Protein AF-N8RHW6-F1 (afdb_monomer_lite)

Structure (mmCIF, N/CA/C/O backbone):
data_AF-N8RHW6-F1
#
_entry.id   AF-N8RHW6-F1
#
loop_
_atom_site.group_PDB
_atom_site.id
_atom_site.type_symbol
_atom_site.label_atom_id
_atom_site.label_alt_id
_atom_site.label_comp_id
_atom_site.label_asym_id
_atom_site.label_entity_id
_atom_site.label_seq_id
_atom_site.pdbx_PDB_ins_code
_atom_site.Cartn_x
_atom_site.Cartn_y
_atom_site.Cartn_z
_atom_site.occupancy
_atom_site.B_iso_or_equiv
_atom_site.auth_seq_id
_atom_site.auth_comp_id
_atom_site.auth_asym_id
_atom_site.auth_atom_id
_atom_site.pdbx_PDB_model_num
ATOM 1 N N . MET A 1 1 ? 11.467 20.095 3.506 1.00 37.41 1 MET A N 1
ATOM 2 C CA . MET A 1 1 ? 11.160 18.838 2.801 1.00 37.41 1 MET A CA 1
ATOM 3 C C . MET A 1 1 ? 9.801 18.410 3.311 1.00 37.41 1 MET A C 1
ATOM 5 O O . MET A 1 1 ? 9.697 17.996 4.456 1.00 37.41 1 MET A O 1
ATOM 9 N N . THR A 1 2 ? 8.758 18.712 2.550 1.00 39.75 2 THR A N 1
ATOM 10 C CA . THR A 1 2 ? 7.367 18.522 2.972 1.00 39.75 2 THR A CA 1
ATOM 11 C C . THR A 1 2 ? 6.931 17.167 2.431 1.00 39.75 2 THR A C 1
ATOM 13 O O . THR A 1 2 ? 7.029 16.939 1.231 1.00 39.75 2 THR A O 1
ATOM 16 N N . GLN A 1 3 ? 6.561 16.238 3.309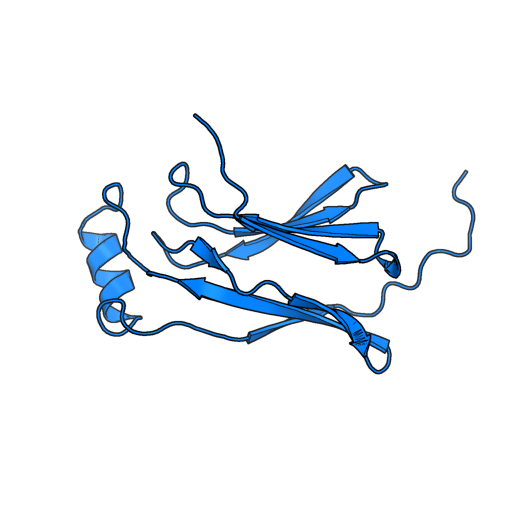 1.00 46.88 3 GLN A N 1
ATOM 17 C CA . GLN A 1 3 ? 5.833 15.037 2.909 1.00 46.88 3 GLN A CA 1
ATOM 18 C C . GLN A 1 3 ? 4.400 15.489 2.614 1.00 46.88 3 GLN A C 1
ATOM 20 O O . GLN A 1 3 ? 3.793 16.133 3.473 1.00 46.88 3 GLN A O 1
ATOM 25 N N . PHE A 1 4 ? 3.900 15.246 1.405 1.00 52.03 4 PHE A N 1
ATOM 26 C CA . PHE A 1 4 ? 2.519 15.557 1.054 1.00 52.03 4 PHE A CA 1
ATOM 27 C C . PHE A 1 4 ? 1.673 14.284 1.214 1.00 52.03 4 PHE A C 1
ATOM 29 O O . PHE A 1 4 ? 2.103 13.172 0.909 1.00 52.03 4 PHE A O 1
ATOM 36 N N . PHE A 1 5 ? 0.499 14.440 1.821 1.00 59.16 5 PHE A N 1
ATOM 37 C CA . PHE A 1 5 ? -0.501 13.388 1.967 1.00 59.16 5 PHE A CA 1
ATOM 38 C C . PHE A 1 5 ? -1.721 13.857 1.186 1.00 59.16 5 PHE A C 1
ATOM 40 O O . PHE A 1 5 ? -2.393 14.800 1.604 1.00 59.16 5 PHE A O 1
ATOM 47 N N . GLU A 1 6 ? -1.968 13.242 0.038 1.00 65.00 6 GLU A N 1
ATOM 48 C CA . GLU A 1 6 ? -3.011 13.693 -0.890 1.00 65.00 6 GLU A CA 1
ATOM 49 C C . GLU A 1 6 ? -4.360 13.020 -0.583 1.00 65.00 6 GLU A C 1
ATOM 51 O O . GLU A 1 6 ? -5.418 13.617 -0.775 1.00 65.00 6 GLU A O 1
ATOM 56 N N . HIS A 1 7 ? -4.340 11.800 -0.028 1.00 79.88 7 HIS A N 1
ATOM 57 C CA . HIS A 1 7 ? -5.542 10.993 0.181 1.00 79.88 7 HIS A CA 1
ATOM 58 C C . HIS A 1 7 ? -5.703 10.540 1.632 1.00 79.88 7 HIS A C 1
ATOM 60 O O . HIS A 1 7 ? -4.840 9.859 2.183 1.00 79.88 7 HIS A O 1
ATOM 66 N N . TYR A 1 8 ? -6.844 10.856 2.245 1.00 87.69 8 TYR A N 1
ATOM 67 C CA . TYR A 1 8 ? -7.163 10.468 3.619 1.00 87.69 8 TYR A CA 1
ATOM 68 C C . TYR A 1 8 ? -8.619 10.033 3.766 1.00 87.69 8 TYR A C 1
ATOM 70 O O . TYR A 1 8 ? -9.522 10.628 3.182 1.00 87.69 8 TYR A O 1
ATOM 78 N N . GLN A 1 9 ? -8.843 8.996 4.572 1.00 88.31 9 GLN A N 1
ATOM 79 C CA . GLN A 1 9 ? -10.175 8.519 4.944 1.00 88.31 9 GLN A CA 1
ATOM 80 C C . GLN A 1 9 ? -10.185 8.121 6.413 1.00 88.31 9 GLN A C 1
ATOM 82 O O . GLN A 1 9 ? -9.288 7.414 6.867 1.00 88.31 9 GLN A O 1
ATOM 87 N N . PHE A 1 10 ? -11.195 8.560 7.158 1.00 89.50 10 PHE A N 1
ATOM 88 C CA . PHE A 1 10 ? -11.309 8.256 8.580 1.00 89.50 10 PHE A CA 1
ATOM 89 C C . PHE A 1 10 ? -12.449 7.273 8.841 1.00 89.50 10 PHE A C 1
ATOM 91 O O . PHE A 1 10 ? -13.576 7.520 8.420 1.00 89.50 10 PHE A O 1
ATOM 98 N N . SER A 1 11 ? -12.166 6.188 9.565 1.00 87.31 11 SER A N 1
ATOM 99 C CA . SER A 1 11 ? -13.202 5.312 10.122 1.00 87.31 11 SER A CA 1
ATOM 100 C C . SER A 1 11 ? -13.393 5.631 11.599 1.00 87.31 11 SER A C 1
ATOM 102 O O . SER A 1 11 ? -12.491 5.424 12.418 1.00 87.31 11 SER A O 1
ATOM 104 N N . GLU A 1 12 ? -14.593 6.099 11.940 1.00 85.12 12 GLU A N 1
ATOM 105 C CA . GLU A 1 12 ? -15.003 6.325 13.327 1.00 85.12 12 GLU A CA 1
ATOM 106 C C . GLU A 1 12 ? -15.043 5.016 14.120 1.00 85.12 12 GLU A C 1
ATOM 108 O O . GLU A 1 12 ? -14.606 4.979 15.267 1.00 85.12 12 GLU A O 1
ATOM 113 N N . THR A 1 13 ? -15.499 3.919 13.509 1.00 83.56 13 THR A N 1
ATOM 114 C CA . THR A 1 13 ? -15.584 2.614 14.178 1.00 83.56 13 THR A CA 1
ATOM 115 C C . THR A 1 13 ? -14.209 2.066 14.549 1.00 83.56 13 THR A C 1
ATOM 117 O O . THR A 1 13 ? -14.029 1.567 15.658 1.00 83.56 13 THR A O 1
ATOM 120 N N . LEU A 1 14 ? -13.228 2.182 13.651 1.00 85.12 14 LEU A N 1
ATOM 121 C CA . LEU A 1 14 ? -11.866 1.698 13.902 1.00 85.12 14 LEU A CA 1
ATOM 122 C C . LEU A 1 14 ? -10.988 2.713 14.638 1.00 85.12 14 LEU A C 1
ATOM 124 O O . LEU A 1 14 ? -9.884 2.364 15.058 1.00 85.12 14 LEU A O 1
ATOM 128 N N . ARG A 1 15 ? -11.446 3.967 14.758 1.00 90.12 15 ARG A N 1
ATOM 129 C CA . ARG A 1 15 ? -10.646 5.101 15.247 1.00 90.12 15 ARG A CA 1
ATOM 130 C C . ARG A 1 15 ? -9.334 5.229 14.468 1.00 90.12 15 ARG A C 1
ATOM 132 O O . ARG A 1 15 ? -8.282 5.534 15.033 1.00 90.12 15 ARG A O 1
ATOM 139 N N . THR A 1 16 ? -9.406 4.990 13.160 1.00 90.69 16 THR A N 1
ATOM 140 C CA . THR A 1 16 ? -8.239 4.875 12.280 1.00 90.69 16 THR A CA 1
ATOM 141 C C . THR A 1 16 ? -8.359 5.825 11.101 1.00 90.69 16 THR A C 1
ATOM 143 O O . THR A 1 16 ? -9.354 5.82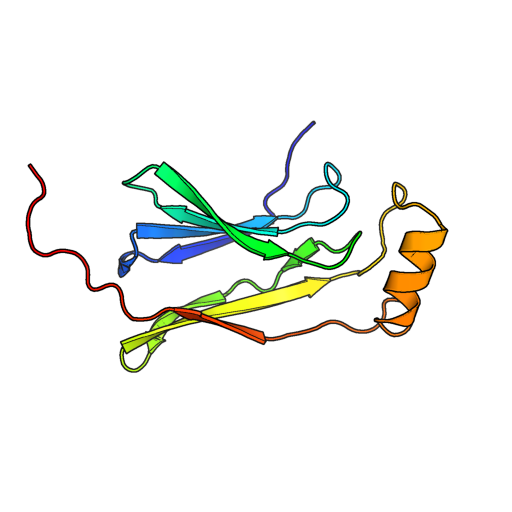7 10.376 1.00 90.69 16 THR A O 1
ATOM 146 N N . LEU A 1 17 ? -7.312 6.621 10.911 1.00 93.38 17 LEU A N 1
ATOM 147 C CA . LEU A 1 17 ? -7.081 7.447 9.740 1.00 93.38 17 LEU A CA 1
ATOM 148 C C . LEU A 1 17 ? -6.239 6.657 8.739 1.00 93.38 17 LEU A C 1
ATOM 150 O O . LEU A 1 17 ? -5.078 6.348 9.003 1.00 93.38 17 LEU A O 1
ATOM 154 N N . PHE A 1 18 ? -6.815 6.342 7.590 1.00 93.00 18 PHE A N 1
ATOM 155 C CA . PHE A 1 18 ? -6.086 5.796 6.455 1.00 93.00 18 PHE A CA 1
ATOM 156 C C . PHE A 1 18 ? -5.462 6.934 5.654 1.00 93.00 18 PHE A C 1
ATOM 158 O O . PHE A 1 18 ? -6.119 7.952 5.431 1.00 93.00 18 PHE A O 1
ATOM 165 N N . ILE A 1 19 ? -4.207 6.767 5.239 1.00 93.56 19 ILE A N 1
ATOM 166 C CA . ILE A 1 19 ? -3.405 7.832 4.624 1.00 93.56 19 ILE A CA 1
ATOM 167 C C . ILE A 1 19 ? -2.663 7.277 3.408 1.00 93.56 19 ILE A C 1
ATOM 169 O O . ILE A 1 19 ? -1.759 6.450 3.554 1.00 93.56 19 ILE A O 1
ATOM 173 N N . GLY A 1 20 ? -3.045 7.726 2.215 1.00 92.81 20 GLY A N 1
ATOM 174 C CA . GLY A 1 20 ? -2.312 7.504 0.973 1.00 92.81 20 GLY A CA 1
ATOM 175 C C . GLY A 1 20 ? -1.177 8.514 0.848 1.00 92.81 20 GLY A C 1
ATOM 176 O O . GLY A 1 20 ? -1.399 9.725 0.905 1.00 92.81 20 GLY A O 1
ATOM 177 N N . GLU A 1 21 ? 0.046 8.009 0.730 1.00 91.44 21 GLU A N 1
ATOM 178 C CA . GLU A 1 21 ? 1.236 8.835 0.568 1.00 91.44 21 GLU A CA 1
ATOM 179 C C . GLU A 1 21 ? 1.459 9.211 -0.902 1.00 91.44 21 GLU A C 1
ATOM 181 O O . GLU A 1 21 ? 1.435 8.345 -1.783 1.00 91.44 21 GLU A O 1
ATOM 186 N N . ASP A 1 22 ? 1.743 10.492 -1.126 1.00 88.25 22 ASP A N 1
ATOM 187 C CA . ASP A 1 22 ? 2.340 11.012 -2.351 1.00 88.25 22 ASP A CA 1
ATOM 188 C C . ASP A 1 22 ? 3.539 11.885 -1.962 1.00 88.25 22 ASP A C 1
ATOM 190 O O . ASP A 1 22 ? 3.439 13.080 -1.669 1.00 88.25 22 ASP A O 1
ATOM 194 N N . SER A 1 23 ? 4.703 11.251 -1.844 1.00 81.00 23 SER A N 1
ATOM 195 C CA . SER A 1 23 ? 5.940 11.961 -1.564 1.00 81.00 23 SER A CA 1
ATOM 196 C C . SER A 1 23 ? 7.081 11.505 -2.466 1.00 81.00 23 SER A C 1
ATOM 198 O O . SER A 1 23 ? 7.191 10.345 -2.858 1.00 81.00 23 SER A O 1
ATOM 200 N N . GLY A 1 24 ? 7.987 12.441 -2.757 1.00 77.00 24 GLY A N 1
ATOM 201 C CA . GLY A 1 24 ? 9.252 12.169 -3.445 1.00 77.00 24 GLY A CA 1
ATOM 202 C C . GLY A 1 24 ? 10.405 11.800 -2.504 1.00 77.00 24 GLY A C 1
ATOM 203 O O . GLY A 1 24 ? 11.554 11.760 -2.941 1.00 77.00 24 GLY A O 1
ATOM 204 N N . ASN A 1 25 ? 10.136 11.585 -1.210 1.00 78.31 25 ASN A N 1
ATOM 205 C CA . ASN A 1 25 ? 11.179 11.355 -0.199 1.00 78.31 25 ASN A CA 1
ATOM 206 C C . ASN A 1 25 ? 11.652 9.896 -0.150 1.00 78.31 25 ASN A C 1
ATOM 208 O O . ASN A 1 25 ? 12.709 9.607 0.413 1.00 78.31 25 ASN A O 1
ATOM 212 N N . HIS A 1 26 ? 10.877 8.981 -0.729 1.00 84.31 26 HIS A N 1
ATOM 213 C CA . HIS A 1 26 ? 11.128 7.547 -0.723 1.00 84.31 26 HIS A CA 1
ATOM 214 C C . HIS A 1 26 ? 11.129 6.984 -2.148 1.00 84.31 26 HIS A C 1
ATOM 216 O O . HIS A 1 26 ? 10.591 7.578 -3.078 1.00 84.31 26 HIS A O 1
ATOM 222 N N . THR A 1 27 ? 11.727 5.802 -2.322 1.00 90.50 27 THR A N 1
ATOM 223 C CA . THR A 1 27 ? 11.736 5.082 -3.608 1.00 90.50 27 THR A CA 1
ATOM 224 C C . THR A 1 27 ? 10.325 4.701 -4.065 1.00 90.50 27 THR A C 1
ATOM 226 O O . THR A 1 27 ? 10.060 4.623 -5.264 1.00 90.50 27 THR A O 1
ATOM 229 N N . ASN A 1 28 ? 9.424 4.442 -3.121 1.00 90.94 28 ASN A N 1
ATOM 230 C CA . ASN A 1 28 ? 8.029 4.095 -3.343 1.00 90.94 28 ASN A CA 1
ATOM 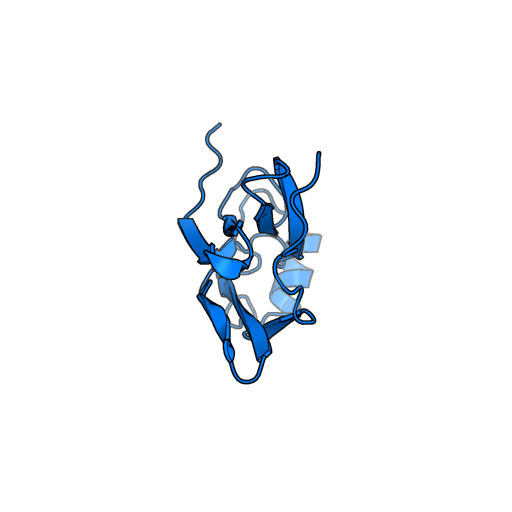231 C C . ASN A 1 28 ? 7.156 4.657 -2.217 1.00 90.94 28 ASN A C 1
ATOM 233 O O . ASN A 1 28 ? 7.644 4.876 -1.108 1.00 90.94 28 ASN A O 1
ATOM 237 N N . ASN A 1 29 ? 5.872 4.847 -2.503 1.00 92.81 29 ASN A N 1
ATOM 238 C CA . ASN A 1 29 ? 4.899 5.355 -1.542 1.00 92.81 29 ASN A CA 1
ATOM 239 C C . ASN A 1 29 ? 4.086 4.233 -0.892 1.00 92.81 29 ASN A C 1
ATOM 241 O O . ASN A 1 29 ? 4.061 3.087 -1.365 1.00 92.81 29 ASN A O 1
ATOM 245 N N . PHE A 1 30 ? 3.390 4.571 0.188 1.00 93.44 30 PHE A N 1
ATOM 246 C CA . PHE A 1 30 ? 2.683 3.612 1.025 1.00 93.44 30 PHE A CA 1
ATOM 247 C C . PHE A 1 30 ? 1.231 4.022 1.290 1.00 93.44 30 PHE A C 1
ATOM 249 O O . PHE A 1 30 ? 0.848 5.184 1.158 1.00 93.44 30 PHE A O 1
ATOM 256 N N . LEU A 1 31 ? 0.422 3.041 1.690 1.00 93.44 31 LEU A N 1
ATOM 257 C CA . LEU A 1 31 ? -0.831 3.286 2.398 1.00 93.44 31 LEU A CA 1
ATOM 258 C C . LEU A 1 31 ? -0.603 2.990 3.878 1.00 93.44 31 LEU A C 1
ATOM 260 O O . LEU A 1 31 ? -0.132 1.902 4.236 1.00 93.44 31 LEU A O 1
ATOM 264 N N . TRP A 1 32 ? -0.962 3.949 4.717 1.00 93.94 32 TRP A N 1
ATOM 265 C CA . TRP A 1 32 ? -0.811 3.877 6.161 1.00 93.94 32 TRP A CA 1
ATOM 266 C C . TRP A 1 32 ? -2.168 3.784 6.854 1.00 93.94 32 TRP A C 1
ATOM 268 O O . TRP A 1 32 ? -3.157 4.335 6.374 1.00 93.94 32 TRP A O 1
ATOM 278 N N . ALA A 1 33 ? -2.195 3.118 8.003 1.00 93.38 33 ALA A N 1
ATOM 279 C CA . ALA A 1 33 ? -3.298 3.102 8.949 1.00 93.38 33 ALA A CA 1
ATOM 280 C C . ALA A 1 33 ? -2.805 3.705 10.268 1.00 93.38 33 ALA A C 1
ATOM 282 O O . ALA A 1 33 ? -1.942 3.140 10.938 1.00 93.38 33 ALA A O 1
ATOM 283 N N . TYR A 1 34 ? -3.325 4.877 10.619 1.00 94.44 34 TYR A N 1
ATOM 284 C CA . TYR A 1 34 ? -2.981 5.587 11.841 1.00 94.44 34 TYR A CA 1
ATOM 285 C C . TYR A 1 34 ? -4.130 5.521 12.842 1.00 94.44 34 TYR A C 1
ATOM 287 O O . TYR A 1 34 ? -5.169 6.153 12.639 1.00 94.44 34 TYR A O 1
ATOM 295 N N . ASN A 1 35 ? -3.958 4.790 13.940 1.00 93.50 35 ASN A N 1
ATOM 296 C CA . ASN A 1 35 ? -4.967 4.744 14.990 1.00 93.50 35 ASN A CA 1
ATOM 297 C C . ASN A 1 35 ? -4.836 5.976 15.901 1.00 93.50 35 ASN A C 1
ATOM 299 O O . ASN A 1 35 ? -3.818 6.180 16.567 1.00 93.50 35 ASN A O 1
ATOM 303 N N . VAL A 1 36 ? -5.873 6.815 15.952 1.00 93.56 36 VAL A N 1
ATOM 304 C CA . VAL A 1 36 ? -5.789 8.131 16.609 1.00 93.56 36 VAL A CA 1
ATOM 305 C C . VAL A 1 36 ? -5.782 8.051 18.135 1.00 93.56 36 VAL A C 1
ATOM 307 O O . VAL A 1 36 ? -5.401 9.028 18.783 1.00 93.56 36 VAL A O 1
ATOM 310 N N . GLU A 1 37 ? -6.179 6.919 18.714 1.00 91.00 37 GLU A N 1
ATOM 311 C CA . GLU A 1 37 ? -6.214 6.705 20.164 1.00 91.00 37 GLU A CA 1
ATOM 312 C C . GLU A 1 37 ? -4.887 6.147 20.666 1.00 91.00 37 GLU A C 1
ATOM 314 O O . GLU A 1 37 ? -4.224 6.767 21.495 1.00 91.00 37 GLU A O 1
ATOM 319 N N . THR A 1 38 ? -4.467 5.014 20.105 1.00 93.69 38 THR A N 1
ATOM 320 C CA . THR A 1 38 ? -3.212 4.337 20.465 1.00 93.69 38 THR A CA 1
ATOM 321 C C . THR A 1 38 ? -1.977 5.024 19.894 1.00 93.69 38 THR A C 1
ATOM 323 O O . THR A 1 38 ? -0.869 4.766 20.359 1.00 93.69 38 THR A O 1
ATOM 326 N N . LYS A 1 39 ? -2.158 5.907 18.903 1.00 93.69 39 LYS A N 1
ATOM 327 C CA . LYS A 1 39 ? -1.088 6.576 18.153 1.00 93.69 39 LYS A CA 1
ATOM 328 C C . LYS A 1 39 ? -0.213 5.609 17.344 1.00 93.69 39 LYS A C 1
ATOM 330 O O . LYS A 1 39 ? 0.887 5.998 16.953 1.00 93.69 39 LYS A O 1
ATOM 335 N N . SER A 1 40 ? -0.679 4.383 17.075 1.00 94.38 40 SER A N 1
ATOM 336 C CA . SER A 1 40 ? 0.033 3.445 16.200 1.00 94.38 40 SER A CA 1
ATOM 337 C C . SER A 1 40 ? -0.045 3.896 14.742 1.00 94.38 40 SER A C 1
ATOM 339 O O . SER A 1 40 ? -1.068 4.422 14.301 1.00 94.38 40 SER A O 1
ATOM 341 N N . LEU A 1 41 ? 1.048 3.706 14.004 1.00 95.00 41 LEU A N 1
ATOM 342 C CA . LEU A 1 41 ? 1.134 3.964 12.570 1.00 95.00 41 LEU A CA 1
ATOM 343 C C . LEU A 1 41 ? 1.620 2.692 11.882 1.00 95.00 41 LEU A C 1
ATOM 345 O O . LEU A 1 41 ? 2.796 2.339 11.974 1.00 95.00 41 LEU A O 1
ATOM 349 N N . ASP A 1 42 ? 0.710 2.031 11.181 1.00 93.75 42 ASP A N 1
ATOM 350 C CA . ASP A 1 42 ? 0.956 0.744 10.550 1.00 93.75 42 ASP A CA 1
ATOM 351 C C . ASP A 1 42 ? 0.945 0.890 9.028 1.00 93.75 42 ASP A C 1
ATOM 353 O O . ASP A 1 42 ? 0.053 1.504 8.439 1.00 93.75 42 ASP A O 1
ATOM 357 N N . ARG A 1 43 ? 1.951 0.321 8.363 1.00 93.75 43 ARG A N 1
ATOM 358 C CA . ARG A 1 43 ? 1.989 0.257 6.899 1.00 93.75 43 ARG A CA 1
ATOM 359 C C . ARG A 1 43 ? 1.150 -0.919 6.423 1.00 93.75 43 ARG A C 1
ATOM 361 O O . ARG A 1 43 ? 1.478 -2.058 6.749 1.00 93.75 43 ARG A O 1
ATOM 368 N N . ILE A 1 44 ? 0.150 -0.657 5.585 1.00 92.62 44 ILE A N 1
ATOM 369 C CA . ILE A 1 44 ? -0.781 -1.689 5.100 1.00 92.62 44 ILE A CA 1
ATOM 370 C C . ILE A 1 44 ? -0.655 -1.984 3.599 1.00 92.62 44 ILE A C 1
ATOM 372 O O . ILE A 1 44 ? -1.059 -3.056 3.158 1.00 92.62 44 ILE A O 1
ATOM 376 N N . LEU A 1 45 ? -0.047 -1.087 2.812 1.00 93.19 45 LEU A N 1
ATOM 377 C CA . LEU A 1 45 ? 0.255 -1.320 1.393 1.00 93.19 45 LEU A CA 1
ATOM 378 C C . LEU A 1 45 ? 1.563 -0.641 0.990 1.00 93.19 45 LEU A C 1
ATOM 380 O O . LEU A 1 45 ? 1.904 0.424 1.501 1.00 93.19 45 LEU A O 1
ATOM 384 N N . SER A 1 46 ? 2.283 -1.250 0.047 1.00 93.50 46 SER A N 1
ATOM 385 C CA . SER A 1 46 ? 3.425 -0.637 -0.639 1.00 93.50 46 SER A CA 1
ATOM 386 C C . SER A 1 46 ? 3.153 -0.559 -2.133 1.00 93.50 46 SER A C 1
ATOM 388 O O . SER A 1 46 ? 2.811 -1.565 -2.753 1.00 93.50 46 SER A O 1
ATOM 390 N N . THR A 1 47 ? 3.304 0.634 -2.700 1.00 94.06 47 THR A N 1
ATOM 391 C CA . THR A 1 47 ? 3.161 0.864 -4.142 1.00 94.06 47 THR A CA 1
ATOM 392 C C . THR A 1 47 ? 4.453 0.490 -4.884 1.00 94.06 47 THR A C 1
ATOM 394 O O . THR A 1 47 ? 5.506 0.324 -4.248 1.00 94.06 47 THR A O 1
ATOM 397 N N . PRO A 1 48 ? 4.408 0.330 -6.220 1.00 94.50 48 PRO A N 1
ATOM 398 C CA . PRO A 1 48 ? 5.611 0.216 -7.042 1.00 94.50 48 PRO A CA 1
ATOM 399 C C . PRO A 1 48 ? 6.532 1.433 -6.901 1.00 94.50 48 PRO A C 1
ATOM 401 O O . PRO A 1 48 ? 6.106 2.521 -6.526 1.00 94.50 48 PRO A O 1
ATOM 404 N N . ALA A 1 49 ? 7.809 1.270 -7.245 1.00 94.75 49 ALA A N 1
ATOM 405 C CA . ALA A 1 49 ? 8.753 2.382 -7.190 1.00 94.75 49 ALA A CA 1
ATOM 406 C C . ALA A 1 49 ? 8.345 3.530 -8.132 1.00 94.75 49 ALA A C 1
ATOM 408 O O . ALA A 1 49 ? 7.948 3.288 -9.273 1.00 94.75 49 ALA A O 1
ATOM 409 N N . GLY A 1 50 ? 8.440 4.771 -7.648 1.00 92.12 50 GLY A N 1
ATOM 410 C CA . GLY A 1 50 ? 8.006 5.984 -8.355 1.00 92.12 50 GLY A CA 1
ATOM 411 C C . GLY A 1 50 ? 6.494 6.136 -8.533 1.00 92.12 50 GLY A C 1
ATOM 412 O O . GLY A 1 50 ? 6.078 7.053 -9.227 1.00 92.12 50 GLY A O 1
ATOM 413 N N . ALA A 1 51 ? 5.685 5.248 -7.952 1.00 92.38 51 ALA A N 1
ATOM 414 C CA . ALA A 1 51 ? 4.239 5.417 -7.885 1.00 92.38 51 ALA A CA 1
ATOM 415 C C . ALA A 1 51 ? 3.838 6.157 -6.600 1.00 92.38 51 ALA A C 1
ATOM 417 O O . ALA A 1 51 ? 4.567 6.118 -5.604 1.00 92.38 51 ALA A O 1
ATOM 418 N N . GLU A 1 52 ? 2.656 6.763 -6.597 1.00 89.50 52 GLU A N 1
ATOM 419 C CA . GLU A 1 52 ? 1.977 7.253 -5.388 1.00 89.50 52 GLU A CA 1
ATOM 420 C C . GLU A 1 52 ? 0.777 6.363 -5.030 1.00 89.50 52 GLU A C 1
ATOM 422 O O . GLU A 1 52 ? 0.247 5.638 -5.880 1.00 89.50 52 GLU A O 1
ATOM 427 N N . SER A 1 53 ? 0.341 6.418 -3.771 1.00 90.69 53 SER A N 1
ATOM 428 C CA . SER A 1 53 ? -0.868 5.730 -3.308 1.00 90.69 53 SER A CA 1
ATOM 429 C C . SER A 1 53 ? -2.095 6.622 -3.510 1.00 90.69 53 SER A C 1
ATOM 431 O O . SER A 1 53 ? -2.156 7.729 -2.977 1.00 90.69 53 SER A O 1
ATOM 433 N N . THR A 1 54 ? -3.091 6.138 -4.253 1.00 87.81 54 THR A N 1
ATOM 434 C CA . THR A 1 54 ? -4.288 6.906 -4.631 1.00 87.81 54 THR A CA 1
ATOM 435 C C . THR A 1 54 ? -5.571 6.065 -4.544 1.00 87.81 54 THR A C 1
ATOM 437 O O . THR A 1 54 ? -5.547 4.898 -4.131 1.00 87.81 54 THR A O 1
ATOM 440 N N . GLY A 1 55 ? -6.708 6.698 -4.855 1.00 82.88 55 GLY A N 1
ATOM 441 C CA . GLY A 1 55 ? -8.056 6.112 -4.860 1.00 82.88 55 GLY A CA 1
ATOM 442 C C . GLY A 1 55 ? -8.441 5.429 -3.553 1.00 82.88 55 GLY A C 1
ATOM 443 O O . GLY A 1 55 ? -9.123 4.403 -3.547 1.00 82.88 55 GLY A O 1
ATOM 444 N N . LEU A 1 56 ? -7.992 6.013 -2.442 1.00 89.06 56 LEU A N 1
ATOM 445 C CA . LEU A 1 56 ? -8.300 5.546 -1.103 1.00 89.06 56 LEU A CA 1
ATOM 446 C C . LEU A 1 56 ? -9.797 5.690 -0.810 1.00 89.06 56 LEU A C 1
ATOM 448 O O . LEU A 1 56 ? -10.334 6.798 -0.731 1.00 89.06 56 LEU A O 1
ATOM 452 N N . HIS A 1 57 ? -10.451 4.561 -0.563 1.00 86.44 57 HIS A N 1
ATOM 453 C CA . HIS A 1 57 ? -11.817 4.524 -0.060 1.00 86.44 57 HIS A CA 1
ATOM 454 C C . HIS A 1 57 ? -11.929 3.422 0.988 1.00 86.44 57 HIS A C 1
ATOM 456 O O . HIS A 1 57 ? -11.772 2.247 0.675 1.00 86.44 57 HIS A O 1
ATOM 462 N N . ALA A 1 58 ? -12.189 3.801 2.234 1.00 84.12 58 ALA A N 1
ATOM 463 C CA . ALA A 1 58 ? -12.462 2.856 3.304 1.00 84.12 58 ALA A CA 1
ATOM 464 C C . ALA A 1 58 ? -13.969 2.822 3.567 1.00 84.12 58 ALA A C 1
ATOM 466 O O . ALA A 1 58 ? -14.567 3.866 3.819 1.00 84.12 58 ALA A O 1
ATOM 467 N N . VAL A 1 59 ? -14.565 1.634 3.501 1.00 81.44 59 VAL A N 1
ATOM 468 C CA . VAL A 1 59 ? -15.955 1.398 3.899 1.00 81.44 59 VAL A CA 1
ATOM 469 C C . VAL A 1 59 ? -15.944 0.388 5.033 1.00 81.44 59 VAL A C 1
ATOM 471 O O . VAL A 1 59 ? -15.427 -0.725 4.887 1.00 81.44 59 VAL A O 1
ATOM 474 N N . ASP A 1 60 ? -16.496 0.784 6.171 1.00 77.31 60 ASP A N 1
ATOM 475 C CA . ASP A 1 60 ? -16.668 -0.069 7.334 1.00 77.31 60 ASP A CA 1
ATOM 476 C C . ASP A 1 60 ? -18.041 -0.759 7.340 1.00 77.31 60 ASP A C 1
ATOM 478 O O . ASP A 1 60 ? -19.011 -0.331 6.716 1.00 77.31 60 ASP A O 1
ATOM 482 N N . SER A 1 61 ? -18.115 -1.875 8.066 1.00 74.44 61 SER A N 1
ATOM 483 C CA . SER A 1 61 ? -19.359 -2.584 8.395 1.00 74.44 61 SER A CA 1
ATOM 484 C C . SER A 1 61 ? -20.168 -3.144 7.214 1.00 74.44 61 SER A C 1
ATOM 486 O O . SER A 1 61 ? -21.349 -3.464 7.375 1.00 74.44 61 SER A O 1
ATOM 488 N N . VAL A 1 62 ? -19.553 -3.371 6.049 1.00 75.94 62 VAL A N 1
ATOM 489 C CA . VAL A 1 62 ? -20.219 -4.078 4.942 1.00 75.94 62 VAL A CA 1
ATOM 490 C C . VAL A 1 62 ? -20.281 -5.563 5.287 1.00 75.94 62 VAL A C 1
ATOM 492 O O . VAL A 1 62 ? -19.285 -6.275 5.197 1.00 75.94 62 VAL A O 1
ATOM 495 N N . ASN A 1 63 ? -21.452 -6.032 5.730 1.00 79.12 63 ASN A N 1
ATOM 496 C CA . ASN A 1 63 ? -21.658 -7.399 6.230 1.00 79.12 63 ASN A CA 1
ATOM 497 C C . ASN A 1 63 ? -20.664 -7.805 7.337 1.00 79.12 63 ASN A C 1
ATOM 499 O O . ASN A 1 63 ? -20.239 -8.956 7.405 1.00 79.12 63 ASN A O 1
ATOM 503 N N . GLY A 1 64 ? -20.278 -6.854 8.193 1.00 74.31 64 GLY A N 1
ATOM 504 C CA . GLY A 1 64 ? -19.305 -7.085 9.264 1.00 74.31 64 GLY A CA 1
ATOM 505 C C . GLY A 1 64 ? -17.840 -7.061 8.820 1.00 74.31 64 GLY A C 1
ATOM 506 O O . GLY A 1 64 ? -16.981 -7.399 9.620 1.00 74.31 64 GLY A O 1
ATOM 507 N N . TRP A 1 65 ? -17.536 -6.645 7.590 1.00 78.19 65 TRP A N 1
ATOM 508 C CA . TRP A 1 65 ? -16.167 -6.511 7.089 1.00 78.19 65 TRP A CA 1
ATOM 509 C C . TRP A 1 65 ? -15.800 -5.053 6.838 1.00 78.19 65 TRP A C 1
ATOM 511 O O . TRP A 1 65 ? -16.655 -4.224 6.512 1.00 78.19 65 TRP A O 1
ATOM 521 N N . THR A 1 66 ? -14.509 -4.753 6.974 1.00 83.19 66 THR A N 1
ATOM 522 C CA . THR A 1 66 ? -13.937 -3.481 6.525 1.00 83.19 66 THR A CA 1
ATOM 523 C C . THR A 1 66 ? -13.217 -3.700 5.208 1.00 83.19 66 THR A C 1
ATOM 525 O O . THR A 1 66 ? -12.350 -4.570 5.119 1.00 83.19 66 THR A O 1
ATOM 528 N N . TYR A 1 67 ? -13.539 -2.874 4.218 1.00 85.50 67 TYR A N 1
ATOM 529 C CA . TYR A 1 67 ? -12.883 -2.868 2.918 1.00 85.50 67 TYR A CA 1
ATOM 530 C C . TYR A 1 67 ? -12.148 -1.550 2.723 1.00 85.50 67 TYR A C 1
ATOM 532 O O . TYR A 1 67 ? -12.747 -0.479 2.806 1.00 85.50 67 TYR A O 1
ATOM 540 N N . ILE A 1 68 ? -10.854 -1.632 2.435 1.00 90.38 68 ILE A N 1
ATOM 541 C CA . ILE A 1 68 ? -10.018 -0.480 2.103 1.00 90.38 68 ILE A CA 1
ATOM 542 C C . ILE A 1 68 ? -9.622 -0.624 0.640 1.00 90.38 68 ILE A C 1
ATOM 544 O O . ILE A 1 68 ? -8.724 -1.397 0.307 1.00 90.38 68 ILE A O 1
ATOM 548 N N . MET A 1 69 ? -10.318 0.089 -0.237 1.00 90.50 69 MET A N 1
ATOM 549 C CA . MET A 1 69 ? -9.970 0.199 -1.647 1.00 90.50 69 MET A CA 1
ATOM 550 C C . MET A 1 69 ? -8.740 1.090 -1.800 1.00 90.50 69 MET A C 1
ATOM 552 O O . MET A 1 69 ? -8.639 2.136 -1.154 1.00 90.50 69 MET A O 1
ATOM 556 N N . SER A 1 70 ? -7.823 0.678 -2.668 1.00 89.88 70 SER A N 1
ATOM 557 C CA . SER A 1 70 ? -6.649 1.467 -3.026 1.00 89.88 70 SER A CA 1
ATOM 558 C C . SER A 1 70 ? -6.143 1.073 -4.411 1.00 89.88 70 SER A C 1
ATOM 560 O O . SER A 1 70 ? -6.311 -0.064 -4.873 1.00 89.88 70 SER A O 1
ATOM 562 N N . ASN A 1 71 ? -5.507 2.031 -5.071 1.00 91.62 71 ASN A N 1
ATOM 563 C CA . ASN A 1 71 ? -4.725 1.837 -6.279 1.00 91.62 71 ASN A CA 1
ATOM 564 C C . ASN A 1 71 ? -3.475 2.728 -6.237 1.00 91.62 71 ASN A C 1
ATOM 566 O O . ASN A 1 71 ? -3.204 3.416 -5.254 1.00 91.62 71 ASN A O 1
ATOM 570 N N . PHE A 1 72 ? -2.692 2.702 -7.309 1.00 93.25 72 PHE A N 1
ATOM 571 C CA . PHE A 1 72 ? -1.548 3.592 -7.487 1.00 93.25 72 PHE A CA 1
ATOM 572 C C . PHE A 1 72 ? -1.615 4.280 -8.851 1.00 93.25 72 PHE A C 1
ATOM 574 O O . PHE A 1 72 ? -2.231 3.747 -9.780 1.00 93.25 72 PHE A O 1
ATOM 581 N N . GLN A 1 73 ? -0.965 5.436 -8.981 1.00 90.12 73 GLN A N 1
ATOM 582 C CA . GLN A 1 73 ? -0.762 6.103 -10.272 1.00 90.12 73 GLN A CA 1
ATOM 583 C C . GLN A 1 73 ? 0.728 6.213 -10.628 1.00 90.12 73 GLN A C 1
ATOM 585 O O . GLN A 1 73 ? 1.597 6.039 -9.775 1.00 90.12 73 GLN A O 1
ATOM 590 N N . HIS A 1 74 ? 0.983 6.406 -11.928 1.00 91.62 74 HIS A N 1
ATOM 591 C CA . HIS A 1 74 ? 2.285 6.695 -12.548 1.00 91.62 74 HIS A CA 1
ATOM 592 C C . HIS A 1 74 ? 3.479 5.853 -12.050 1.00 91.62 74 HIS A C 1
ATOM 594 O O . HIS A 1 74 ? 4.536 6.365 -11.686 1.00 91.62 74 HIS A O 1
ATOM 600 N N . ALA A 1 75 ? 3.353 4.522 -12.068 1.00 93.50 75 ALA A N 1
ATOM 601 C CA . ALA A 1 75 ? 4.455 3.640 -11.684 1.00 93.50 75 ALA A CA 1
ATOM 602 C C . ALA A 1 75 ? 5.729 3.890 -12.514 1.00 93.50 75 ALA A C 1
ATOM 604 O O . ALA A 1 75 ? 5.709 3.863 -13.745 1.00 93.50 75 ALA A O 1
ATOM 605 N N . GLY A 1 76 ? 6.857 4.082 -11.826 1.00 91.81 76 GLY A N 1
ATOM 606 C CA . GLY A 1 76 ? 8.152 4.381 -12.439 1.00 91.81 76 GLY A CA 1
ATOM 607 C C . GLY A 1 76 ? 8.369 5.856 -12.802 1.00 91.81 76 GLY A C 1
ATOM 608 O O . GLY A 1 76 ? 9.431 6.181 -13.352 1.00 91.81 76 GLY A O 1
ATOM 609 N N . ASP A 1 77 ? 7.422 6.747 -12.495 1.00 90.12 77 ASP A N 1
ATOM 610 C CA . ASP A 1 77 ? 7.510 8.177 -12.808 1.00 90.12 77 ASP A CA 1
ATOM 611 C C . ASP A 1 77 ? 8.171 8.988 -11.687 1.00 90.12 77 ASP A C 1
ATOM 613 O O . ASP A 1 77 ? 7.596 9.872 -11.064 1.00 90.12 77 ASP A O 1
ATOM 617 N N . SER A 1 78 ? 9.431 8.659 -11.410 1.00 86.19 78 SER A N 1
ATOM 618 C CA . SER A 1 78 ? 10.278 9.475 -10.547 1.00 86.19 78 SER A CA 1
ATOM 619 C C . SER A 1 78 ? 11.665 9.645 -11.159 1.00 86.19 78 SER A C 1
ATOM 621 O O . SER A 1 78 ? 12.252 8.707 -11.710 1.00 86.19 78 SER A O 1
ATOM 623 N N . SER A 1 79 ? 12.187 10.870 -11.074 1.00 83.44 79 SER A N 1
ATOM 624 C CA . SER A 1 79 ? 13.515 11.247 -11.567 1.00 83.44 79 SER A CA 1
ATOM 625 C C . SER A 1 79 ? 14.652 10.740 -10.677 1.00 83.44 79 SER A C 1
ATOM 627 O O . SER A 1 79 ? 15.795 10.689 -11.129 1.00 83.44 79 SER A O 1
ATOM 629 N N . SER A 1 80 ? 14.354 10.331 -9.440 1.00 87.00 80 SER A N 1
ATOM 630 C CA . SER A 1 80 ? 15.332 9.788 -8.492 1.00 87.00 80 SER A CA 1
ATOM 631 C C . SER A 1 80 ? 15.492 8.265 -8.582 1.00 87.00 80 SER A C 1
ATOM 633 O O . SER A 1 80 ? 16.343 7.701 -7.893 1.00 87.00 80 SER A O 1
ATOM 635 N N . LEU A 1 81 ? 14.716 7.582 -9.435 1.00 90.81 81 LEU A N 1
ATOM 636 C CA . LEU A 1 81 ? 14.819 6.133 -9.600 1.00 90.81 81 LEU A CA 1
ATOM 637 C C . LEU A 1 81 ? 16.071 5.723 -10.389 1.00 90.81 81 LEU A C 1
ATOM 639 O O . LEU A 1 81 ? 16.286 6.219 -11.499 1.00 90.81 81 LEU A O 1
ATOM 643 N N . PRO A 1 82 ? 16.845 4.739 -9.894 1.00 94.12 82 PRO A N 1
ATOM 644 C CA . PRO A 1 82 ? 17.879 4.081 -10.684 1.00 94.12 82 PRO A CA 1
ATOM 645 C C . PRO A 1 82 ? 17.321 3.532 -12.005 1.00 94.12 82 PRO A C 1
ATOM 647 O O . PRO A 1 82 ? 16.220 2.974 -12.048 1.00 94.12 82 PRO A O 1
ATOM 650 N N . ALA A 1 83 ? 18.082 3.682 -13.093 1.00 94.81 83 ALA A N 1
ATOM 651 C CA . ALA A 1 83 ? 17.624 3.347 -14.445 1.00 94.81 83 ALA A CA 1
ATOM 652 C C . ALA A 1 83 ? 17.229 1.867 -14.601 1.00 94.81 83 ALA A C 1
ATOM 654 O O . ALA A 1 83 ? 16.255 1.548 -15.285 1.00 94.81 83 ALA A O 1
ATOM 655 N N . ASP A 1 84 ? 17.954 0.967 -13.939 1.00 96.06 84 ASP A N 1
ATOM 656 C CA . ASP A 1 84 ? 17.685 -0.470 -13.932 1.00 96.06 84 ASP A CA 1
ATOM 657 C C . ASP A 1 84 ? 16.381 -0.811 -13.191 1.00 96.06 84 ASP A C 1
ATOM 659 O O . ASP A 1 84 ? 15.598 -1.642 -13.660 1.00 96.06 84 ASP A O 1
ATOM 663 N N . LEU A 1 85 ? 16.109 -0.140 -12.067 1.00 95.19 85 LEU A N 1
ATOM 664 C CA . LEU A 1 85 ? 14.852 -0.274 -11.333 1.00 95.19 85 LEU A CA 1
ATOM 665 C C . LEU A 1 85 ? 13.679 0.277 -12.151 1.00 95.19 85 LEU A C 1
ATOM 667 O O . LEU A 1 85 ? 12.664 -0.407 -12.291 1.00 95.19 85 LEU A O 1
ATOM 671 N N . LYS A 1 86 ? 13.831 1.466 -12.748 1.00 95.31 86 LYS A N 1
ATOM 672 C CA . LYS A 1 86 ? 12.805 2.071 -13.609 1.00 95.31 86 LYS A CA 1
ATOM 673 C C . LYS A 1 86 ? 12.440 1.151 -14.775 1.00 95.31 86 LYS A C 1
ATOM 675 O O . LYS A 1 86 ? 11.258 0.916 -15.012 1.00 95.31 86 LYS A O 1
ATOM 680 N N . ALA A 1 87 ? 13.430 0.566 -15.451 1.00 95.88 87 ALA A N 1
ATOM 681 C CA . ALA A 1 87 ? 13.189 -0.372 -16.547 1.00 95.88 87 ALA A CA 1
ATOM 682 C C . ALA A 1 87 ? 12.359 -1.594 -16.108 1.00 95.88 87 ALA A C 1
ATOM 684 O O . ALA A 1 87 ? 11.424 -1.982 -16.807 1.00 95.88 87 ALA A O 1
ATOM 685 N N . LYS A 1 88 ? 12.646 -2.168 -14.929 1.00 96.31 88 LYS A N 1
ATOM 686 C CA . LYS A 1 88 ? 11.879 -3.301 -14.375 1.00 96.31 88 LYS A CA 1
ATOM 687 C C . LYS A 1 88 ? 10.440 -2.921 -14.027 1.00 96.31 88 LYS A C 1
ATOM 689 O O . LYS A 1 88 ? 9.525 -3.683 -14.326 1.00 96.31 88 LYS A O 1
ATOM 694 N N . VAL A 1 89 ? 10.232 -1.754 -13.414 1.00 95.50 89 VAL A N 1
ATOM 695 C CA . VAL A 1 89 ? 8.885 -1.267 -13.072 1.00 95.50 89 VAL A CA 1
ATOM 696 C C . VAL A 1 89 ? 8.064 -1.045 -14.340 1.00 95.50 89 VAL A C 1
ATOM 698 O O . VAL A 1 89 ? 6.965 -1.579 -14.451 1.00 95.50 89 VAL A O 1
ATOM 701 N N . LEU A 1 90 ? 8.612 -0.340 -15.332 1.00 95.31 90 LEU A N 1
ATOM 702 C CA . LEU A 1 90 ? 7.909 -0.080 -16.591 1.00 95.31 90 LEU A CA 1
ATOM 703 C C . LEU A 1 90 ? 7.591 -1.372 -17.360 1.00 95.31 90 LEU A C 1
ATOM 705 O O . LEU A 1 90 ? 6.512 -1.473 -17.941 1.00 95.31 90 LEU A O 1
ATOM 709 N N . ALA A 1 91 ? 8.476 -2.374 -17.326 1.00 96.00 91 ALA A N 1
ATOM 710 C CA . ALA A 1 91 ? 8.210 -3.682 -17.927 1.00 96.00 91 ALA A CA 1
ATOM 711 C C . ALA A 1 91 ? 7.020 -4.403 -17.265 1.00 96.00 91 ALA A C 1
ATOM 713 O O . ALA A 1 91 ? 6.226 -5.034 -17.959 1.00 96.00 91 ALA A O 1
ATOM 714 N N . ASN A 1 92 ? 6.864 -4.270 -15.944 1.00 94.94 92 ASN A N 1
ATOM 715 C CA . ASN A 1 92 ? 5.753 -4.870 -15.198 1.00 94.94 92 ASN A CA 1
ATOM 716 C C . ASN A 1 92 ? 4.432 -4.099 -15.341 1.00 94.94 92 ASN A C 1
ATOM 718 O O . ASN A 1 92 ? 3.373 -4.682 -15.121 1.00 94.94 92 ASN A O 1
ATOM 722 N N . TYR A 1 93 ? 4.485 -2.814 -15.707 1.00 95.00 93 TYR A N 1
ATOM 723 C CA . TYR A 1 93 ? 3.319 -1.928 -15.750 1.00 95.00 93 TYR A CA 1
ATOM 724 C C . TYR A 1 93 ? 3.049 -1.319 -17.131 1.00 95.00 93 TYR A C 1
ATOM 726 O O . TYR A 1 93 ? 2.645 -0.159 -17.231 1.00 95.00 93 TYR A O 1
ATOM 734 N N . ASN A 1 94 ? 3.245 -2.101 -18.198 1.00 94.56 94 ASN A N 1
ATOM 735 C CA . ASN A 1 94 ? 2.931 -1.719 -19.581 1.00 94.56 94 ASN A CA 1
ATOM 736 C C . ASN A 1 94 ? 3.484 -0.330 -19.960 1.00 94.56 94 ASN A C 1
ATOM 738 O O . ASN A 1 94 ? 2.746 0.549 -20.400 1.00 94.56 94 ASN A O 1
ATOM 742 N N . GLY A 1 95 ? 4.768 -0.084 -19.694 1.00 92.75 95 GLY A N 1
ATOM 743 C CA . GLY A 1 95 ? 5.399 1.20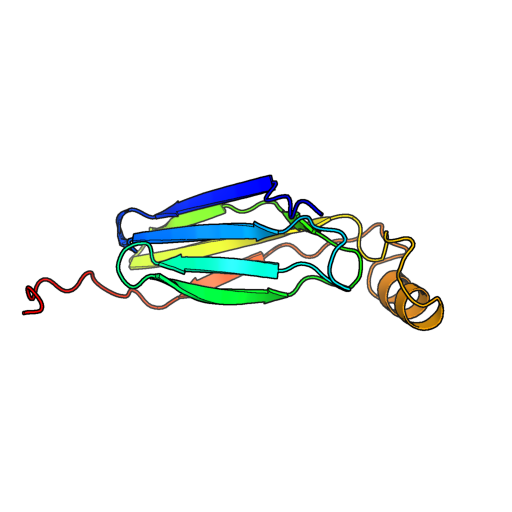7 -19.977 1.00 92.75 95 GLY A CA 1
ATOM 744 C C . GLY A 1 95 ? 4.879 2.373 -19.127 1.00 92.75 95 GLY A C 1
ATOM 745 O O . GLY A 1 95 ? 5.050 3.517 -19.528 1.00 92.75 95 GLY A O 1
ATOM 746 N N . GLY A 1 96 ? 4.249 2.096 -17.980 1.00 89.69 96 GLY A N 1
ATOM 747 C CA . GLY A 1 96 ? 3.629 3.099 -17.104 1.00 89.69 96 GLY A CA 1
ATOM 748 C C . GLY A 1 96 ? 2.136 3.330 -17.372 1.00 89.69 96 GLY A C 1
ATOM 749 O O . GLY A 1 96 ? 1.513 4.123 -16.674 1.00 89.69 96 GLY A O 1
ATOM 750 N N . TYR A 1 97 ? 1.540 2.628 -18.343 1.00 90.00 97 TYR A N 1
ATOM 751 C CA . TYR A 1 97 ? 0.132 2.796 -18.730 1.00 90.00 97 TYR A CA 1
ATOM 752 C C . TYR A 1 97 ? -0.842 1.841 -18.027 1.00 90.00 97 TYR A C 1
ATOM 754 O O . TYR A 1 97 ? -2.030 1.834 -18.348 1.00 90.00 97 TYR A O 1
ATOM 762 N N . SER A 1 98 ? -0.375 1.011 -17.094 1.00 90.19 98 SER A N 1
ATOM 763 C CA . SER A 1 98 ? -1.247 0.133 -16.304 1.00 90.19 98 SER A CA 1
ATOM 764 C C . SER A 1 98 ? -1.097 0.374 -14.808 1.00 90.19 98 SER A C 1
ATOM 766 O O . SER A 1 98 ? 0.001 0.652 -14.327 1.00 90.19 98 SER A O 1
ATOM 768 N N . ALA A 1 99 ? -2.197 0.194 -14.083 1.00 88.94 99 ALA A N 1
ATOM 769 C CA . ALA A 1 99 ? -2.255 0.233 -12.630 1.00 88.94 99 ALA A CA 1
ATOM 770 C C . ALA A 1 99 ? -2.926 -1.035 -12.086 1.00 88.94 99 ALA A C 1
ATOM 772 O O . ALA A 1 99 ? -3.626 -1.739 -12.818 1.00 88.94 99 ALA A O 1
ATOM 773 N N . SER A 1 100 ? -2.742 -1.302 -10.795 1.00 88.56 100 SER A N 1
ATOM 774 C CA . SER A 1 100 ? -3.523 -2.309 -10.073 1.00 88.56 100 SER A CA 1
ATOM 775 C C . SER A 1 100 ? -4.589 -1.618 -9.234 1.00 88.56 100 SER A C 1
ATOM 777 O O . SER A 1 100 ? -4.308 -0.618 -8.576 1.00 88.56 100 SER A O 1
ATOM 779 N N . VAL A 1 101 ? -5.794 -2.181 -9.234 1.00 87.75 101 VAL A N 1
ATOM 780 C CA . VAL A 1 101 ? -6.914 -1.757 -8.387 1.00 87.75 101 VAL A CA 1
ATOM 781 C C . VAL A 1 101 ? -7.323 -2.947 -7.534 1.00 87.75 101 VAL A C 1
ATOM 783 O O . VAL A 1 101 ? -7.423 -4.065 -8.043 1.00 87.75 101 VAL A O 1
ATOM 786 N N . GLY A 1 102 ? -7.555 -2.726 -6.246 1.00 87.38 102 GLY A N 1
ATOM 787 C CA . GLY A 1 102 ? -7.988 -3.790 -5.351 1.00 87.38 102 GLY A CA 1
ATOM 788 C C . GLY A 1 102 ? -8.443 -3.270 -3.999 1.00 87.38 102 GLY A C 1
ATOM 789 O O . GLY A 1 102 ? -8.612 -2.065 -3.804 1.00 87.38 102 GLY A O 1
ATOM 790 N N . TYR A 1 103 ? -8.638 -4.203 -3.071 1.00 87.31 103 TYR A N 1
ATOM 791 C CA . TYR A 1 103 ? -8.985 -3.902 -1.692 1.00 87.31 103 TYR A CA 1
ATOM 792 C C . TYR A 1 103 ? -8.174 -4.727 -0.703 1.00 87.31 103 TYR A C 1
ATOM 794 O O . TYR A 1 103 ? -7.797 -5.868 -0.973 1.00 87.31 103 TYR A O 1
ATOM 802 N N . ILE A 1 104 ? -7.960 -4.141 0.469 1.00 86.69 104 ILE A N 1
ATOM 803 C CA . ILE A 1 104 ? -7.500 -4.824 1.673 1.00 86.69 104 ILE A CA 1
ATOM 804 C C . ILE A 1 104 ? -8.734 -5.082 2.532 1.00 86.69 104 ILE A C 1
ATOM 806 O O . ILE A 1 104 ? -9.571 -4.196 2.705 1.00 86.69 104 ILE A O 1
ATOM 810 N N . THR A 1 105 ? -8.846 -6.298 3.056 1.00 82.31 105 THR A N 1
ATOM 811 C CA . THR A 1 105 ? -9.872 -6.662 4.033 1.00 82.31 105 THR A CA 1
ATOM 812 C C . THR A 1 105 ? -9.207 -6.965 5.365 1.00 82.31 105 THR A C 1
ATOM 814 O O . THR A 1 105 ? -8.114 -7.531 5.399 1.00 82.31 105 THR A O 1
ATOM 817 N N . ALA A 1 106 ? -9.867 -6.590 6.452 1.00 70.62 106 ALA A N 1
ATOM 818 C CA . ALA A 1 106 ? -9.466 -6.946 7.805 1.00 70.62 106 ALA A CA 1
ATOM 819 C C . ALA A 1 106 ? -10.647 -7.604 8.515 1.00 70.62 1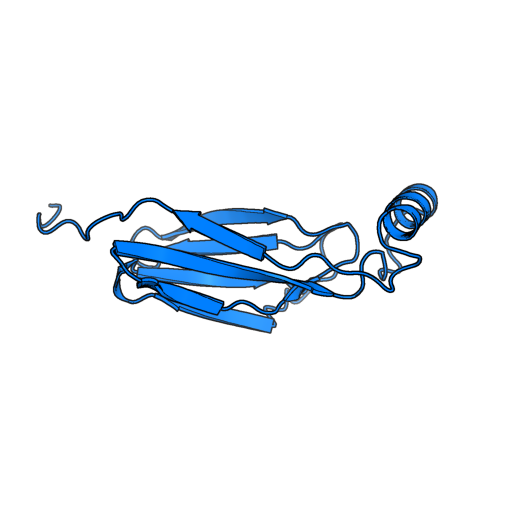06 ALA A C 1
ATOM 821 O O . ALA A 1 106 ? -11.800 -7.230 8.272 1.00 70.62 106 ALA A O 1
ATOM 822 N N . ASP A 1 107 ? -10.350 -8.567 9.387 1.00 66.38 107 ASP A N 1
ATOM 823 C CA . ASP A 1 107 ? -11.360 -9.126 10.279 1.00 66.38 107 ASP A CA 1
ATOM 824 C C . ASP A 1 107 ? -11.982 -7.999 11.118 1.00 66.38 107 ASP A C 1
ATOM 826 O O . ASP A 1 107 ? -11.278 -7.057 11.506 1.00 66.38 107 ASP A O 1
ATOM 830 N N . PRO A 1 108 ? -13.288 -8.069 11.419 1.00 60.12 108 PRO A N 1
ATOM 831 C CA . PRO A 1 108 ? -13.924 -7.104 12.298 1.00 60.12 108 PRO A CA 1
ATOM 832 C C . PRO A 1 108 ? -13.236 -7.089 13.663 1.00 60.12 108 PRO A C 1
ATOM 834 O O . PRO A 1 108 ? -13.408 -7.994 14.479 1.00 60.12 108 PRO A O 1
ATOM 837 N N . VAL A 1 109 ? -12.501 -6.016 13.948 1.00 60.69 109 VAL A N 1
ATOM 838 C CA . VAL A 1 109 ? -12.130 -5.677 15.320 1.00 60.69 109 VAL A CA 1
ATOM 839 C C . VAL A 1 109 ? -13.315 -4.925 15.901 1.00 60.69 109 VAL A C 1
ATOM 841 O O . VAL A 1 109 ? -13.490 -3.732 15.658 1.00 60.69 109 VAL A O 1
ATOM 844 N N . ALA A 1 110 ? -14.177 -5.640 16.626 1.00 56.41 110 ALA A N 1
ATOM 845 C CA . ALA A 1 110 ? -15.242 -4.994 17.378 1.00 56.41 110 ALA A CA 1
ATOM 846 C C . ALA A 1 110 ? -14.612 -3.973 18.344 1.00 56.41 110 ALA A C 1
ATOM 848 O O . ALA A 1 110 ? -13.649 -4.325 19.040 1.00 56.41 110 ALA A O 1
ATOM 849 N N . PRO A 1 111 ? -15.125 -2.731 18.415 1.00 55.00 111 PRO A N 1
ATOM 850 C CA . PRO A 1 111 ? -14.709 -1.793 19.445 1.00 55.00 111 PRO A CA 1
ATOM 851 C C . PRO A 1 111 ? -14.830 -2.472 20.809 1.00 55.00 111 PRO A C 1
ATOM 853 O O . PRO A 1 111 ? -15.871 -3.047 21.137 1.00 55.00 111 PRO A O 1
ATOM 856 N N . SER A 1 112 ? -13.753 -2.441 21.594 1.00 51.34 112 SER A N 1
ATOM 857 C CA . SER A 1 112 ? -13.780 -2.966 22.956 1.00 51.34 112 SER A CA 1
ATOM 858 C C . SER A 1 112 ? -14.844 -2.210 23.746 1.00 51.34 112 SER A C 1
ATOM 860 O O . SER A 1 112 ? -14.700 -1.016 23.991 1.00 51.34 112 SER A O 1
ATOM 862 N N . ILE A 1 113 ? -15.903 -2.904 24.166 1.00 62.56 113 ILE A N 1
ATOM 863 C CA . ILE A 1 113 ? -16.888 -2.350 25.107 1.00 62.56 113 ILE A CA 1
ATOM 864 C C . ILE A 1 113 ? -16.330 -2.273 26.534 1.00 62.56 113 ILE A C 1
ATOM 866 O O . ILE A 1 113 ? -16.909 -1.623 27.402 1.00 62.56 113 ILE A O 1
ATOM 870 N N . GLU A 1 114 ? -15.197 -2.931 26.784 1.00 62.66 114 GLU A N 1
ATOM 871 C CA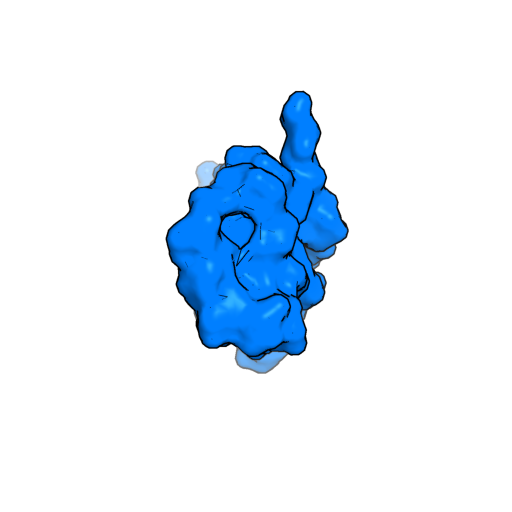 . GLU A 1 114 ? -14.485 -2.825 28.045 1.00 62.66 114 GLU A CA 1
ATOM 872 C C . GLU A 1 114 ? -13.692 -1.522 28.077 1.00 62.66 114 GLU A C 1
ATOM 874 O O . GLU A 1 114 ? -12.812 -1.274 27.245 1.00 62.66 114 GLU A O 1
ATOM 879 N N . LYS A 1 115 ? -14.008 -0.693 29.073 1.00 54.66 115 LYS A N 1
ATOM 880 C CA . LYS A 1 115 ? -13.246 0.507 29.398 1.00 54.66 115 LYS A CA 1
ATOM 881 C C . LYS A 1 115 ? -11.872 0.064 29.906 1.00 54.66 115 LYS A C 1
ATOM 883 O O . LYS A 1 115 ? -11.769 -0.445 31.020 1.00 54.66 115 LYS A O 1
ATOM 888 N N . LYS A 1 116 ? -10.828 0.226 29.092 1.00 52.53 116 LYS A N 1
ATOM 889 C CA . LYS A 1 116 ? -9.454 -0.037 29.539 1.00 52.53 116 LYS A CA 1
ATOM 890 C C . LYS A 1 116 ? -9.067 1.009 30.592 1.00 52.53 116 LYS A C 1
ATOM 892 O O . LYS A 1 116 ? -9.329 2.195 30.394 1.00 52.53 116 LYS A O 1
ATOM 897 N N . ALA A 1 117 ? -8.567 0.518 31.728 1.00 57.25 117 ALA A N 1
ATOM 898 C CA . ALA A 1 117 ? -8.183 1.300 32.904 1.00 57.25 117 ALA A CA 1
ATOM 899 C C . ALA A 1 117 ? -6.940 2.160 32.656 1.00 57.25 117 ALA A C 1
ATOM 901 O O . ALA A 1 117 ? -6.082 1.726 31.853 1.00 57.25 117 ALA A O 1
#

Sequence (117 aa):
MTQFFEHYQFSETLRTLFIGEDSGNHTNNFLWAYNVETKSLDRILSTPAGAESTGLHAVDSVNGWTYIMSNFQHAGDSSSLPADLKAKVLANYNGGYSASVGYITADPVAPSIEKKA

Secondary structure (DSSP, 8-state):
-PPEEEEEEEETTTTEEEEEEE-SSSSEEEEEEEETTT--EEEEEEEEET-EEEEEEEEEEETTEEEEEEEEESTT--TTS-HHHHHHHHHHTGGGT---EEEEEE-------S---

pLDDT: mean 84.39, std 13.44, range [37.41, 96.31]

Radius of gyration: 16.28 Å; chains: 1; bounding box: 40×28×53 Å

Organism: NCBI:txid1217671

Foldseek 3Di:
DDFDFPDWDADPQQCWIWTWTDDPPDQWTFIWIARPPVRDIDTDGTDAGPKTKDPWDWDADPVQKIKTKIKIAQHLPDPPDDPVSSVVRCVVAVNRPHMDIDIDIDHRPGPPPDDDD